Protein AF-A0AAE1L412-F1 (afdb_monomer_lite)

Foldseek 3Di:
DDDDPPDPPPPPPPPVPPPPPPPVPVPPPPPPPPPPVPPDPVVPDDDDDPVRVVVVVVVVVVVVVVVVVVVVVVVVVVVVVVVVVVVVVVVVPLQADEDDPQKDWDDADPQQWTWIAGNVPRDIDPDTHRNVRYDDPDDDPVPPPPDDDPPPPDD

Secondary structure (DSSP, 8-state):
-----------------------------PPP----TT--GGGGG-PPPHHHHHHHHHHHHHHHHHHHHHHHHHHHHHHHHHHHHHHHHHHT----EE--TTEEEEEE-TTSEEEEEETTT-PBPSS-EEGGGEEP----GGG-TT---------

pLDDT: mean 75.19, std 17.9, range [41.78, 96.94]

Radius of gyration: 36.8 Å; chains: 1; bounding box: 65×41×112 Å

Organism: Petrolisthes cinctipes (NCBI:txid88211)

Sequence (155 aa):
MFGRQHRPIDQEFEVNEELELEVEEAGLAPPEDDVDTSCTFEDYVRLPTTEEVSLFVQKQEQKRQQLHIKRDEKVELAQQKQKAEYNRRKQKGVKSYALEVGMQILDIDSSQRVTLEAVKNGRKLSRRVPYNQLRPYLRSKLHDARYVALVLAGS

Structure (mmCIF, N/CA/C/O backbone):
data_AF-A0AAE1L412-F1
#
_entry.id   AF-A0AAE1L412-F1
#
loop_
_atom_site.group_PDB
_atom_site.id
_atom_site.type_symbol
_atom_site.label_atom_id
_atom_site.label_alt_id
_atom_site.label_comp_id
_atom_site.label_asym_id
_atom_site.label_entity_id
_atom_site.label_seq_id
_atom_site.pdbx_PDB_ins_code
_atom_site.Cartn_x
_atom_site.Cartn_y
_atom_site.Cartn_z
_atom_site.occupancy
_atom_site.B_iso_or_equiv
_atom_site.auth_seq_id
_atom_site.auth_comp_id
_atom_site.auth_asym_id
_atom_site.auth_atom_id
_atom_site.pdbx_PDB_model_num
ATOM 1 N N . MET A 1 1 ? -17.213 -26.145 11.700 1.00 42.38 1 MET A N 1
ATOM 2 C CA . MET A 1 1 ? -15.856 -26.273 11.131 1.00 42.38 1 MET A CA 1
ATOM 3 C C . MET A 1 1 ? -15.835 -25.513 9.814 1.00 42.38 1 MET A C 1
ATOM 5 O O . MET A 1 1 ? -16.429 -25.986 8.861 1.00 42.38 1 MET A O 1
ATOM 9 N N . PHE A 1 2 ? -15.253 -24.313 9.770 1.00 41.78 2 PHE A N 1
ATOM 10 C CA . PHE A 1 2 ? -15.118 -23.542 8.529 1.00 41.78 2 PHE A CA 1
ATOM 11 C C . PHE A 1 2 ? -13.634 -23.313 8.272 1.00 41.78 2 PHE A C 1
ATOM 13 O O . PHE A 1 2 ? -12.970 -22.581 9.007 1.00 41.78 2 PHE A O 1
ATOM 20 N N . GLY A 1 3 ? -13.120 -24.024 7.268 1.00 42.25 3 GLY A N 1
ATOM 21 C CA . GLY A 1 3 ? -11.748 -23.912 6.803 1.00 42.25 3 GLY A CA 1
ATOM 22 C C . GLY A 1 3 ? -11.468 -22.493 6.331 1.00 42.25 3 GLY A C 1
ATOM 23 O O . GLY A 1 3 ? -12.147 -21.972 5.446 1.00 42.25 3 GLY A O 1
ATOM 24 N N . ARG A 1 4 ? -10.455 -21.862 6.928 1.00 45.06 4 ARG A N 1
ATOM 25 C CA . ARG A 1 4 ? -9.831 -20.673 6.355 1.00 45.06 4 ARG A CA 1
ATOM 26 C C . ARG A 1 4 ? -9.151 -21.111 5.067 1.00 45.06 4 ARG A C 1
ATOM 28 O O . ARG A 1 4 ? -8.058 -21.663 5.105 1.00 45.06 4 ARG A O 1
ATOM 35 N N . GLN A 1 5 ? -9.806 -20.872 3.938 1.00 48.00 5 GLN A N 1
ATOM 36 C CA . GLN A 1 5 ? -9.117 -20.868 2.660 1.00 48.00 5 GLN A CA 1
ATOM 37 C C . GLN A 1 5 ? -8.126 -19.702 2.705 1.00 48.00 5 GLN A C 1
ATOM 39 O O . GLN A 1 5 ? -8.503 -18.532 2.610 1.00 48.00 5 GLN A O 1
ATOM 44 N N . HIS A 1 6 ? -6.860 -20.032 2.958 1.00 49.06 6 HIS A N 1
ATOM 45 C CA . HIS A 1 6 ? -5.745 -19.180 2.587 1.00 49.06 6 HIS A CA 1
ATOM 46 C C . HIS A 1 6 ? -5.928 -18.869 1.105 1.00 49.06 6 HIS A C 1
ATOM 48 O O . HIS A 1 6 ? -5.876 -19.775 0.278 1.00 49.06 6 HIS A O 1
ATOM 54 N N . ARG A 1 7 ? -6.210 -17.607 0.768 1.00 53.16 7 ARG A N 1
ATOM 55 C CA . ARG A 1 7 ? -6.050 -17.192 -0.622 1.00 53.16 7 ARG A CA 1
ATOM 56 C C . ARG A 1 7 ? -4.556 -17.299 -0.914 1.00 53.16 7 ARG A C 1
ATOM 58 O O . ARG A 1 7 ? -3.786 -16.740 -0.123 1.00 53.16 7 ARG A O 1
ATOM 65 N N . PRO A 1 8 ? -4.148 -18.025 -1.958 1.00 49.16 8 PRO A N 1
ATOM 66 C CA . PRO A 1 8 ? -2.754 -18.051 -2.342 1.00 49.16 8 PRO A CA 1
ATOM 67 C C . PRO A 1 8 ? -2.311 -16.618 -2.652 1.00 49.16 8 PRO A C 1
ATOM 69 O O . PRO A 1 8 ? -3.073 -15.815 -3.198 1.00 49.16 8 PRO A O 1
ATOM 72 N N . ILE A 1 9 ? -1.089 -16.286 -2.238 1.00 55.94 9 ILE A N 1
ATOM 73 C CA . ILE A 1 9 ? -0.376 -15.068 -2.642 1.00 55.94 9 ILE A CA 1
ATOM 74 C C . ILE A 1 9 ? 0.161 -15.332 -4.053 1.00 55.94 9 ILE A C 1
ATOM 76 O O . ILE A 1 9 ? 1.341 -15.204 -4.325 1.0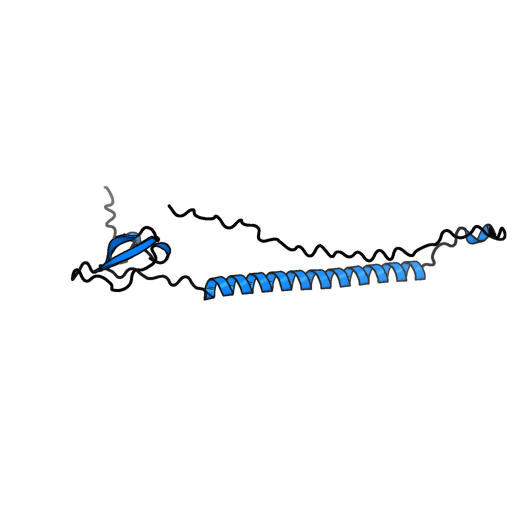0 55.94 9 ILE A O 1
ATOM 80 N N . ASP A 1 10 ? -0.736 -15.716 -4.950 1.00 46.72 10 ASP A N 1
ATOM 81 C CA . ASP A 1 10 ? -0.483 -15.744 -6.377 1.00 46.72 10 ASP A CA 1
ATOM 82 C C . ASP A 1 10 ? -1.152 -14.474 -6.891 1.00 46.72 10 ASP A C 1
ATOM 84 O O . ASP A 1 10 ? -2.206 -14.471 -7.522 1.00 46.72 10 ASP A O 1
ATOM 88 N N . GLN A 1 11 ? -0.578 -13.330 -6.503 1.00 52.41 11 GLN A N 1
ATOM 89 C CA . GLN A 1 11 ? -0.655 -12.191 -7.396 1.00 52.41 11 GLN A CA 1
ATOM 90 C C . GLN A 1 11 ? 0.274 -12.590 -8.528 1.00 52.41 11 GLN A C 1
ATOM 92 O O . GLN A 1 11 ? 1.485 -12.401 -8.430 1.00 52.41 11 GLN A O 1
ATOM 97 N N . GLU A 1 12 ? -0.315 -13.252 -9.522 1.00 49.28 12 GLU A N 1
ATOM 98 C CA . GLU A 1 12 ? 0.224 -13.365 -10.862 1.00 49.28 12 GLU A CA 1
ATOM 99 C C . GLU A 1 12 ? 0.699 -11.960 -11.223 1.00 49.28 12 GLU A C 1
ATOM 101 O O . GLU A 1 12 ? -0.066 -11.046 -11.536 1.00 49.28 12 GLU A O 1
ATOM 106 N N . PHE A 1 13 ? 1.996 -11.749 -11.029 1.00 45.69 13 PHE A N 1
ATOM 107 C CA . PHE A 1 13 ? 2.723 -10.782 -11.799 1.00 45.69 13 PHE A CA 1
ATOM 108 C C . PHE A 1 13 ? 2.599 -11.335 -13.214 1.00 45.69 13 PHE A C 1
ATOM 110 O O . PHE A 1 13 ? 3.424 -12.132 -13.651 1.00 45.69 13 PHE A O 1
ATOM 117 N N . GLU A 1 14 ? 1.550 -10.918 -13.920 1.00 51.69 14 GLU A N 1
ATOM 118 C CA . GLU A 1 14 ? 1.646 -10.681 -15.352 1.00 51.69 14 GLU A CA 1
ATOM 119 C C . GLU A 1 14 ? 2.760 -9.634 -15.507 1.00 51.69 14 GLU A C 1
ATOM 121 O O . GLU A 1 14 ? 2.551 -8.427 -15.646 1.00 51.69 14 GLU A O 1
ATOM 126 N N . VAL A 1 15 ? 4.006 -10.094 -15.369 1.00 48.22 15 VAL A N 1
ATOM 127 C CA . VAL A 1 15 ? 5.089 -9.541 -16.149 1.00 48.22 15 VAL A CA 1
ATOM 128 C C . VAL A 1 15 ? 4.608 -9.827 -17.556 1.00 48.22 15 VAL A C 1
ATOM 130 O O . VAL A 1 15 ? 4.659 -10.968 -18.000 1.00 48.22 15 VAL A O 1
ATOM 133 N N . ASN A 1 16 ? 4.032 -8.817 -18.208 1.00 49.16 16 ASN A N 1
ATOM 134 C CA . ASN A 1 16 ? 3.932 -8.817 -19.654 1.00 49.16 16 ASN A CA 1
ATOM 135 C C . ASN A 1 16 ? 5.373 -8.928 -20.147 1.00 49.16 16 ASN A C 1
ATOM 137 O O . ASN A 1 16 ? 6.079 -7.933 -20.313 1.00 49.16 16 ASN A O 1
ATOM 141 N N . GLU A 1 17 ? 5.812 -10.172 -20.283 1.00 52.88 17 GLU A N 1
ATOM 142 C CA . GLU A 1 17 ? 7.047 -10.620 -20.899 1.00 52.88 17 GLU A CA 1
ATOM 143 C C . GLU A 1 17 ? 6.873 -10.622 -22.424 1.00 52.88 17 GLU A C 1
ATOM 145 O O . GLU A 1 17 ? 7.554 -11.336 -23.144 1.00 52.88 17 GLU A O 1
ATOM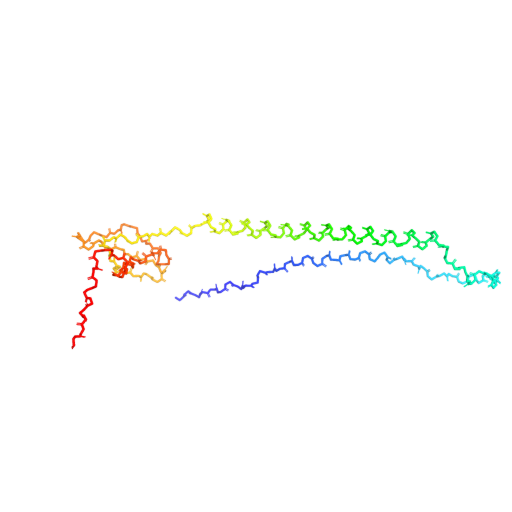 150 N N . GLU A 1 18 ? 5.998 -9.754 -22.939 1.00 52.06 18 GLU A N 1
ATOM 151 C CA . GLU A 1 18 ? 6.015 -9.289 -24.320 1.00 52.06 18 GLU A CA 1
ATOM 152 C C . GLU A 1 18 ? 7.196 -8.318 -24.479 1.00 52.06 18 GLU A C 1
ATOM 154 O O . GLU A 1 18 ? 7.067 -7.125 -24.756 1.00 52.06 18 GLU A O 1
ATOM 159 N N . LEU A 1 19 ? 8.404 -8.842 -24.272 1.00 48.84 19 LEU A N 1
ATOM 160 C CA . LEU A 1 19 ? 9.492 -8.529 -25.178 1.00 48.84 19 LEU A CA 1
ATOM 161 C C . LEU A 1 19 ? 9.263 -9.410 -26.406 1.00 48.84 19 LEU A C 1
ATOM 163 O O . LEU A 1 19 ? 9.977 -10.380 -26.646 1.00 48.84 19 LEU A O 1
ATOM 167 N N . GLU A 1 20 ? 8.276 -9.024 -27.214 1.00 52.72 20 GLU A N 1
ATOM 168 C CA . GLU A 1 20 ? 8.401 -9.190 -28.654 1.00 52.72 20 GLU A CA 1
ATOM 169 C C . GLU A 1 20 ? 9.606 -8.333 -29.059 1.00 52.72 20 GLU A C 1
ATOM 171 O O . GLU A 1 20 ? 9.525 -7.159 -29.418 1.00 52.72 20 GLU A O 1
ATOM 176 N N . LEU A 1 21 ? 10.793 -8.912 -28.882 1.00 51.44 21 LEU A N 1
ATOM 177 C CA . LEU A 1 21 ? 11.891 -8.648 -29.779 1.00 51.44 21 LEU A CA 1
ATOM 178 C C . LEU A 1 21 ? 11.353 -9.069 -31.140 1.00 51.44 21 LEU A C 1
ATOM 180 O O . LEU A 1 21 ? 11.412 -10.244 -31.494 1.00 51.44 21 LEU A O 1
ATOM 184 N N . GLU A 1 22 ? 10.814 -8.102 -31.880 1.00 49.81 22 GLU A N 1
ATOM 185 C CA . GLU A 1 22 ? 10.853 -8.107 -33.335 1.00 49.81 22 GLU A CA 1
ATOM 186 C C . GLU A 1 22 ? 12.338 -8.213 -33.716 1.00 49.81 22 GLU A C 1
ATOM 188 O O . GLU A 1 22 ? 13.028 -7.243 -34.033 1.00 49.81 22 GLU A O 1
ATOM 193 N N . VAL A 1 23 ? 12.884 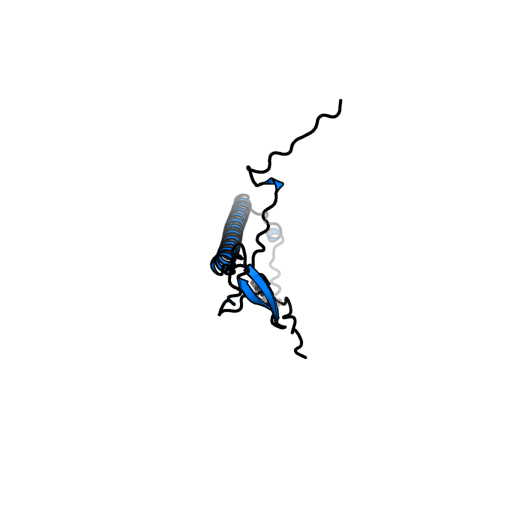-9.420 -33.589 1.00 53.59 23 VAL A N 1
ATOM 194 C CA . VAL A 1 23 ? 13.900 -9.881 -34.504 1.00 53.59 23 VAL A CA 1
ATOM 195 C C . VAL A 1 23 ? 13.119 -9.932 -35.801 1.00 53.59 23 VAL A C 1
ATOM 197 O O . VAL A 1 23 ? 12.334 -10.851 -36.015 1.00 53.59 23 VAL A O 1
ATOM 200 N N . GLU A 1 24 ? 13.239 -8.883 -36.613 1.00 55.28 24 GLU A N 1
ATOM 201 C CA . GLU A 1 24 ? 13.018 -9.023 -38.042 1.00 55.28 24 GLU A CA 1
ATOM 202 C C . GLU A 1 24 ? 13.969 -10.139 -38.478 1.00 5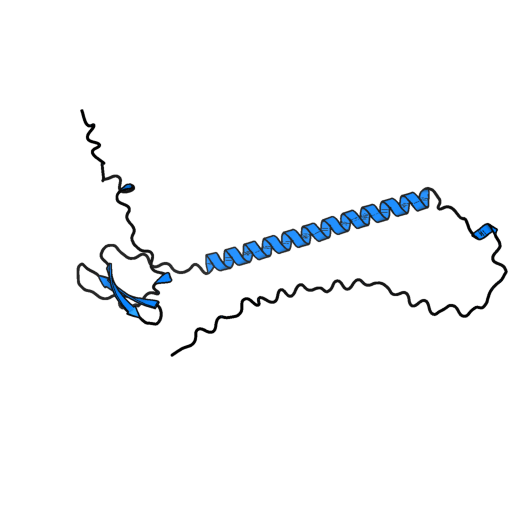5.28 24 GLU A C 1
ATOM 204 O O . GLU A 1 24 ? 15.139 -9.921 -38.798 1.00 55.28 24 GLU A O 1
ATOM 209 N N . GLU A 1 25 ? 13.480 -11.373 -38.382 1.00 54.88 25 GLU A N 1
ATOM 210 C CA . GLU A 1 25 ? 13.992 -12.526 -39.082 1.00 54.88 25 GLU A CA 1
ATOM 211 C C . GLU A 1 25 ? 13.703 -12.199 -40.540 1.00 54.88 25 GLU A C 1
ATOM 213 O O . GLU A 1 25 ? 12.672 -12.555 -41.109 1.00 54.88 25 GLU A O 1
ATOM 218 N N . ALA A 1 26 ? 14.574 -11.366 -41.112 1.00 56.69 26 ALA A N 1
ATOM 219 C CA . ALA A 1 26 ? 14.666 -11.192 -42.536 1.00 56.69 26 ALA A CA 1
ATOM 220 C C . ALA A 1 26 ? 14.822 -12.609 -43.069 1.00 56.69 26 ALA A C 1
ATOM 222 O O . ALA A 1 26 ? 15.872 -13.229 -42.892 1.00 56.69 26 ALA A O 1
ATOM 223 N N . GLY A 1 27 ? 13.733 -13.137 -43.625 1.00 56.06 27 GLY A N 1
ATOM 224 C CA . GLY A 1 27 ? 13.715 -14.376 -44.369 1.00 56.06 27 GLY A CA 1
ATOM 225 C C . GLY A 1 27 ? 14.641 -14.200 -45.557 1.00 56.06 27 GLY A C 1
ATOM 226 O O . GLY A 1 27 ? 14.198 -13.901 -46.663 1.00 56.06 27 GLY A O 1
ATOM 227 N N . LEU A 1 28 ? 15.942 -14.351 -45.311 1.00 54.69 28 LEU A N 1
ATOM 228 C CA . LEU A 1 28 ? 16.902 -14.715 -46.322 1.00 54.69 28 LEU A CA 1
ATOM 229 C C . LEU A 1 28 ? 16.483 -16.118 -46.736 1.00 54.69 28 LEU A C 1
ATOM 231 O O . LEU A 1 28 ? 16.897 -17.118 -46.150 1.00 54.69 28 LEU A O 1
ATOM 235 N N . ALA A 1 29 ? 15.610 -16.171 -47.740 1.00 66.06 29 ALA A N 1
ATOM 236 C CA . ALA A 1 29 ? 15.593 -17.303 -48.638 1.00 66.06 29 ALA A CA 1
ATOM 237 C C . ALA A 1 29 ? 17.063 -17.624 -48.964 1.00 66.06 29 ALA A C 1
ATOM 239 O O . ALA A 1 29 ? 17.815 -16.686 -49.263 1.00 66.06 29 ALA A O 1
ATOM 240 N N . PRO A 1 30 ? 17.501 -18.889 -48.827 1.00 64.06 30 PRO A N 1
ATOM 241 C CA . PRO A 1 30 ? 18.840 -19.262 -49.248 1.00 64.06 30 PRO A CA 1
ATOM 242 C C . PRO A 1 30 ? 18.995 -18.766 -50.690 1.00 64.06 30 PRO A C 1
ATOM 244 O O . PRO A 1 30 ? 18.126 -19.080 -51.509 1.00 64.06 30 PRO A O 1
ATOM 247 N N . PRO A 1 31 ? 19.991 -17.908 -50.983 1.00 64.62 31 PRO A N 1
ATOM 248 C CA . PRO A 1 31 ? 20.205 -17.465 -52.347 1.00 64.62 31 PRO A CA 1
ATOM 249 C C . PRO A 1 31 ? 20.415 -18.726 -53.177 1.00 64.62 31 PRO A C 1
ATOM 251 O O . PRO A 1 31 ? 21.274 -19.543 -52.849 1.00 64.62 31 PRO A O 1
ATOM 254 N N . GLU A 1 32 ? 19.573 -18.933 -54.187 1.00 71.50 32 GLU A N 1
ATOM 255 C CA . GLU A 1 32 ? 19.870 -19.959 -55.172 1.00 71.50 32 GLU A CA 1
ATOM 256 C C . GLU A 1 32 ? 21.179 -19.541 -55.846 1.00 71.50 32 GLU A C 1
ATOM 258 O O . GLU A 1 32 ? 21.312 -18.407 -56.312 1.00 71.50 32 GLU A O 1
ATOM 263 N N . ASP A 1 33 ? 22.170 -20.427 -55.752 1.00 54.81 33 ASP A N 1
ATOM 264 C CA . ASP A 1 33 ? 23.559 -20.229 -56.150 1.00 54.81 33 ASP A CA 1
ATOM 265 C C . ASP A 1 33 ? 23.696 -20.024 -57.671 1.00 54.81 33 ASP A C 1
ATOM 267 O O . ASP A 1 33 ? 24.214 -20.881 -58.388 1.00 54.81 33 ASP A O 1
ATOM 271 N N . ASP A 1 34 ? 23.303 -18.858 -58.176 1.00 59.88 34 ASP A N 1
ATOM 272 C CA . ASP A 1 34 ? 23.888 -18.307 -59.394 1.00 59.88 34 ASP A CA 1
ATOM 273 C C . ASP A 1 34 ? 25.202 -17.634 -58.985 1.00 59.88 34 ASP A C 1
ATOM 275 O O . ASP A 1 34 ? 25.268 -16.446 -58.667 1.00 59.88 34 ASP A O 1
ATOM 279 N N . VAL A 1 35 ? 26.258 -18.449 -58.904 1.00 60.84 35 VAL A N 1
ATOM 280 C CA . VAL A 1 35 ? 27.617 -18.016 -58.561 1.00 60.84 35 VAL A CA 1
ATOM 281 C C . VAL A 1 35 ? 28.147 -17.114 -59.677 1.00 60.84 35 VAL A C 1
ATOM 283 O O . VAL A 1 35 ? 28.840 -17.565 -60.593 1.00 60.84 35 VAL A O 1
ATOM 286 N N . ASP A 1 36 ? 27.823 -15.825 -59.603 1.00 59.31 36 ASP A N 1
ATOM 287 C CA . ASP A 1 36 ? 28.424 -14.813 -60.459 1.00 59.31 36 ASP A CA 1
ATOM 288 C C . ASP A 1 36 ? 29.887 -14.639 -60.029 1.00 59.31 36 ASP A C 1
ATOM 290 O O . ASP A 1 36 ? 30.235 -14.018 -59.021 1.00 59.31 36 ASP A O 1
ATOM 294 N N . THR A 1 37 ? 30.776 -15.292 -60.773 1.00 60.16 37 THR A N 1
ATOM 295 C CA . THR A 1 37 ? 32.223 -15.363 -60.514 1.00 60.16 37 THR A CA 1
ATOM 296 C C . THR A 1 37 ? 32.948 -14.059 -60.862 1.00 60.16 37 THR A C 1
ATOM 298 O O . THR A 1 37 ? 34.178 -14.020 -60.884 1.00 60.16 37 THR A O 1
ATOM 301 N N . SER A 1 38 ? 32.214 -12.969 -61.099 1.00 62.25 38 SER A N 1
ATOM 302 C CA . SER A 1 38 ? 32.774 -11.644 -61.364 1.00 62.25 38 SER A CA 1
ATOM 303 C C . SER A 1 38 ? 33.067 -10.822 -60.106 1.00 62.25 38 SER A C 1
ATOM 305 O O . SER A 1 38 ? 33.378 -9.640 -60.233 1.00 62.25 38 SER A O 1
ATOM 307 N N . CYS A 1 39 ? 32.979 -11.407 -58.905 1.00 47.66 39 CYS A N 1
ATOM 308 C CA . CYS A 1 39 ? 33.410 -10.752 -57.670 1.00 47.66 39 CYS A CA 1
ATOM 309 C C . CYS A 1 39 ? 34.933 -10.546 -57.717 1.00 47.66 39 CYS A C 1
ATOM 311 O O . CYS A 1 39 ? 35.724 -11.459 -57.459 1.00 47.66 39 CYS A O 1
ATOM 313 N N . THR A 1 40 ? 35.356 -9.358 -58.144 1.00 56.59 40 THR A N 1
ATOM 314 C CA . THR A 1 40 ? 36.763 -8.981 -58.188 1.00 56.59 40 THR A CA 1
ATOM 315 C C . THR A 1 40 ? 37.273 -8.826 -56.757 1.00 56.59 40 THR A C 1
ATOM 317 O O . THR A 1 40 ? 36.584 -8.353 -55.857 1.00 56.59 40 THR A O 1
ATOM 320 N N . PHE A 1 41 ? 38.524 -9.226 -56.531 1.00 56.19 41 PHE A N 1
ATOM 321 C CA . PHE A 1 41 ? 39.205 -9.171 -55.228 1.00 56.19 41 PHE A CA 1
ATOM 322 C C . PHE A 1 41 ? 39.209 -7.766 -54.578 1.00 56.19 41 PHE A C 1
ATOM 324 O O . PHE A 1 41 ? 39.491 -7.628 -53.390 1.00 56.19 41 PHE A O 1
ATOM 331 N N . GLU A 1 42 ? 38.884 -6.723 -55.343 1.00 57.91 42 GLU A N 1
ATOM 332 C CA . GLU A 1 42 ? 38.860 -5.326 -54.907 1.00 57.91 42 GLU A CA 1
ATOM 333 C C . GLU A 1 42 ? 37.634 -4.958 -54.050 1.00 57.91 42 GLU A C 1
ATOM 335 O O . GLU A 1 42 ? 37.706 -3.986 -53.298 1.00 57.91 42 GLU A O 1
ATOM 340 N N . ASP A 1 43 ? 36.562 -5.759 -54.052 1.00 56.75 43 ASP A N 1
ATOM 341 C CA . ASP A 1 43 ? 35.356 -5.485 -53.249 1.00 56.75 43 ASP A CA 1
ATOM 342 C C . ASP A 1 43 ? 35.436 -6.011 -51.800 1.00 56.75 43 ASP A C 1
ATOM 344 O O . ASP A 1 43 ? 34.555 -5.745 -50.978 1.00 56.75 43 ASP A O 1
ATOM 348 N N . TYR A 1 44 ? 36.509 -6.720 -51.430 1.00 57.78 44 TYR A N 1
ATOM 349 C CA . TYR A 1 44 ? 36.575 -7.446 -50.153 1.00 57.78 44 TYR A CA 1
ATOM 350 C C . TYR A 1 44 ? 37.001 -6.625 -48.926 1.00 57.78 44 TYR A C 1
ATOM 352 O O . TYR A 1 44 ? 36.884 -7.118 -47.803 1.00 57.78 44 TYR A O 1
ATOM 360 N N . VAL A 1 45 ? 37.487 -5.387 -49.078 1.00 66.69 45 VAL A N 1
ATOM 361 C CA . VAL A 1 45 ? 37.952 -4.581 -47.928 1.00 66.69 45 VAL A CA 1
ATOM 362 C C . VAL A 1 45 ? 37.641 -3.095 -48.116 1.00 66.69 45 VAL A C 1
ATOM 364 O O . VAL A 1 45 ? 38.521 -2.236 -48.039 1.00 66.69 45 VAL A O 1
ATOM 367 N N . ARG A 1 46 ? 36.371 -2.744 -48.346 1.00 77.94 46 ARG A N 1
ATOM 368 C CA . ARG A 1 46 ? 35.967 -1.341 -48.203 1.00 77.94 46 ARG A CA 1
ATOM 369 C C . ARG A 1 46 ? 35.885 -0.998 -46.717 1.00 77.94 46 ARG A C 1
ATOM 371 O O . ARG A 1 46 ? 34.920 -1.341 -46.039 1.00 77.94 46 ARG A O 1
ATOM 378 N N . LEU A 1 47 ? 36.918 -0.331 -46.204 1.00 82.19 47 LEU A N 1
ATOM 379 C CA . LEU A 1 47 ? 36.881 0.229 -44.856 1.00 82.19 47 LEU A CA 1
ATOM 380 C C . LEU A 1 47 ? 35.806 1.324 -44.791 1.00 82.19 47 LEU A C 1
ATOM 382 O O . LEU A 1 47 ? 35.721 2.137 -45.719 1.00 82.19 47 LEU A O 1
ATOM 386 N N . PRO A 1 48 ? 34.992 1.355 -43.722 1.00 85.75 48 PRO A N 1
ATOM 387 C CA . PRO A 1 48 ? 33.970 2.374 -43.571 1.00 85.75 48 PRO A CA 1
ATOM 388 C C . PRO A 1 48 ? 34.618 3.752 -43.533 1.00 85.75 48 PRO A C 1
ATOM 390 O O . PRO A 1 48 ? 35.681 3.955 -42.931 1.00 85.75 48 PRO A O 1
ATOM 393 N N . THR A 1 49 ? 33.973 4.704 -44.193 1.00 92.94 49 THR A N 1
ATOM 394 C CA . THR A 1 49 ? 34.445 6.087 -44.186 1.00 92.94 49 THR A CA 1
ATOM 395 C C . THR A 1 49 ? 34.270 6.694 -42.795 1.00 92.94 49 THR A C 1
ATOM 397 O O . THR A 1 49 ? 33.451 6.255 -41.985 1.00 92.94 49 THR A O 1
ATOM 400 N N . THR A 1 50 ? 35.043 7.732 -42.484 1.00 92.81 50 THR A N 1
ATOM 401 C CA . THR A 1 50 ? 34.951 8.422 -41.188 1.00 92.81 50 THR A CA 1
ATOM 402 C C . THR A 1 50 ? 33.556 9.004 -40.936 1.00 92.81 50 THR A C 1
ATOM 404 O O . THR A 1 50 ? 33.097 9.026 -39.794 1.00 92.81 50 THR A O 1
ATOM 407 N N . GLU A 1 51 ? 32.861 9.419 -41.998 1.00 94.31 51 GLU A N 1
ATOM 408 C CA . GLU A 1 51 ? 31.478 9.900 -41.951 1.00 94.31 51 GLU A CA 1
ATOM 409 C C . GLU A 1 51 ? 30.497 8.781 -41.578 1.00 94.31 51 GLU A C 1
ATOM 411 O O . GLU A 1 51 ? 29.670 8.964 -40.686 1.00 94.31 51 GLU A O 1
ATOM 416 N N . GLU A 1 52 ? 30.632 7.595 -42.180 1.00 91.62 52 GLU A N 1
ATOM 417 C CA . GLU A 1 52 ? 29.806 6.421 -41.860 1.00 91.62 52 GLU A CA 1
ATOM 418 C C . GLU A 1 52 ? 29.983 5.983 -40.400 1.00 91.62 52 GLU A C 1
ATOM 420 O O . GLU A 1 52 ? 29.002 5.700 -39.705 1.00 91.62 52 GLU A O 1
ATOM 425 N N . VAL A 1 53 ? 31.224 5.993 -39.901 1.00 94.00 53 VAL A N 1
ATOM 426 C CA . VAL A 1 53 ? 31.516 5.686 -38.493 1.00 94.00 53 VAL A CA 1
ATOM 427 C C . VAL A 1 53 ? 30.895 6.736 -37.566 1.00 94.00 53 VAL A C 1
ATOM 429 O O . VAL A 1 53 ? 30.295 6.381 -36.550 1.00 94.00 53 VAL A O 1
ATOM 432 N N . SER A 1 54 ? 30.984 8.023 -37.915 1.00 95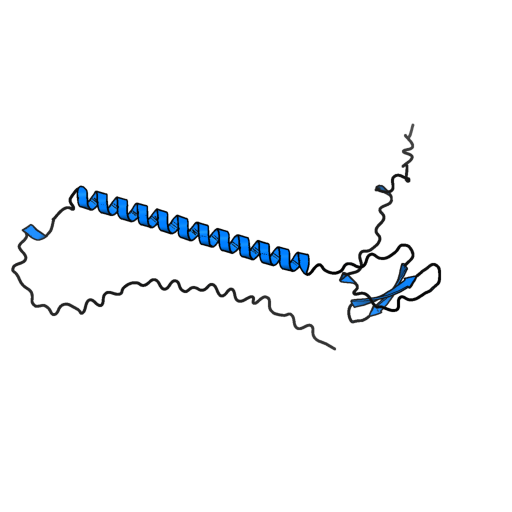.69 54 SER A N 1
ATOM 433 C CA . SER A 1 54 ? 30.397 9.111 -37.122 1.00 95.69 54 SER A CA 1
ATOM 434 C C . SER A 1 54 ? 28.870 9.017 -37.048 1.00 95.69 54 SER A C 1
ATOM 436 O O . SER A 1 54 ? 28.302 9.076 -35.953 1.00 95.69 54 SER A O 1
ATOM 438 N N . LEU A 1 55 ? 28.208 8.784 -38.185 1.00 96.19 55 LEU A N 1
ATOM 439 C CA . LEU A 1 55 ? 26.757 8.594 -38.257 1.00 96.19 55 LEU A CA 1
ATOM 440 C C . LEU A 1 55 ? 26.307 7.384 -37.434 1.00 96.19 55 LEU A C 1
ATOM 442 O O . LEU A 1 55 ? 25.293 7.447 -36.733 1.00 96.19 55 LEU A O 1
ATOM 446 N N . PHE A 1 56 ? 27.072 6.292 -37.471 1.00 94.81 56 PHE A N 1
ATOM 447 C CA . PHE A 1 56 ? 26.790 5.113 -36.661 1.00 94.81 56 PHE A CA 1
ATOM 448 C C . PHE A 1 56 ? 26.863 5.421 -35.160 1.00 94.81 56 PHE A C 1
ATOM 450 O O . PHE A 1 56 ? 25.934 5.080 -34.424 1.00 94.81 56 PHE A O 1
ATOM 457 N N . VAL A 1 57 ? 27.917 6.105 -34.702 1.00 96.62 57 VAL A N 1
ATOM 458 C CA . VAL A 1 57 ? 28.065 6.501 -33.290 1.00 96.62 57 VAL A CA 1
ATOM 459 C C . VAL A 1 57 ? 26.909 7.403 -32.857 1.00 96.62 57 VAL A C 1
ATOM 461 O O . VAL A 1 57 ? 26.273 7.128 -31.839 1.00 96.62 57 VAL A O 1
ATOM 464 N N . GLN A 1 58 ? 26.559 8.409 -33.662 1.00 96.94 58 GLN A N 1
ATOM 465 C CA . GLN A 1 58 ? 25.443 9.311 -33.369 1.00 96.94 58 GLN A CA 1
ATOM 466 C C . GLN A 1 58 ? 24.108 8.556 -33.264 1.00 96.94 58 GLN A C 1
ATOM 468 O O . GLN A 1 58 ? 23.327 8.787 -32.337 1.00 96.94 58 GLN A O 1
ATOM 473 N N . LYS A 1 59 ? 23.852 7.605 -34.171 1.00 96.94 59 LYS A N 1
ATOM 474 C CA . LYS A 1 59 ? 22.649 6.760 -34.140 1.00 96.94 59 LYS A CA 1
ATOM 475 C C . LYS A 1 59 ? 22.593 5.896 -32.876 1.00 96.94 59 LYS A C 1
ATOM 477 O O . LYS A 1 59 ? 21.523 5.747 -32.281 1.00 96.94 59 LYS A O 1
ATOM 482 N N . GLN A 1 60 ? 23.727 5.350 -32.434 1.00 94.94 60 GLN A N 1
ATOM 483 C CA . GLN A 1 60 ? 23.801 4.584 -31.185 1.00 94.94 60 GLN A CA 1
ATOM 484 C C . GLN A 1 60 ? 23.545 5.467 -29.959 1.00 94.94 60 GLN A C 1
ATOM 486 O O . GLN A 1 60 ? 22.809 5.064 -29.055 1.00 94.94 60 GLN A O 1
ATOM 491 N N . GLU A 1 61 ? 24.090 6.682 -29.927 1.00 96.31 61 GLU A N 1
ATOM 492 C CA . GLU A 1 61 ? 23.846 7.634 -28.839 1.00 96.31 61 GLU A CA 1
ATOM 493 C C . GLU A 1 61 ? 22.374 8.040 -28.747 1.00 96.31 61 GLU A C 1
ATOM 495 O O . GLU A 1 61 ? 21.790 7.977 -27.663 1.00 96.31 61 GLU A O 1
ATOM 500 N N . GLN A 1 62 ? 21.739 8.360 -29.877 1.00 96.50 62 GLN A N 1
ATOM 501 C CA . GLN A 1 62 ? 20.304 8.655 -29.927 1.00 96.50 62 GLN A CA 1
ATOM 502 C C . GLN A 1 62 ? 19.469 7.477 -29.419 1.00 96.50 62 GLN A C 1
ATOM 504 O O . GLN A 1 62 ? 18.560 7.660 -28.606 1.00 96.50 62 GLN A O 1
ATOM 509 N N . LYS A 1 63 ? 19.804 6.249 -29.835 1.00 95.44 63 LYS A N 1
ATOM 510 C CA . LYS A 1 63 ? 19.129 5.038 -29.351 1.00 95.44 63 LYS A CA 1
ATOM 511 C C . LYS A 1 63 ? 19.271 4.887 -27.834 1.00 95.44 63 LYS A C 1
ATOM 513 O O . LYS A 1 63 ? 18.287 4.585 -27.159 1.00 95.44 63 LYS A O 1
ATOM 518 N N . ARG A 1 64 ? 20.458 5.143 -27.272 1.00 93.00 64 ARG A N 1
ATOM 519 C CA . ARG A 1 64 ? 20.675 5.120 -25.814 1.00 93.00 64 ARG A CA 1
ATOM 520 C C . ARG A 1 64 ? 19.834 6.177 -25.104 1.00 93.00 64 ARG A C 1
ATOM 522 O O . ARG A 1 64 ? 19.200 5.852 -24.104 1.00 93.00 64 ARG A O 1
ATOM 529 N N . GLN A 1 65 ? 19.775 7.401 -25.624 1.00 95.12 65 GLN A N 1
ATOM 530 C CA . GLN A 1 65 ? 18.954 8.472 -25.047 1.00 95.12 65 GLN A CA 1
ATOM 531 C C . GLN A 1 65 ? 17.466 8.103 -25.033 1.00 95.12 65 GLN A C 1
ATOM 533 O O . GLN A 1 65 ? 16.816 8.222 -23.997 1.00 95.12 65 GLN A O 1
ATOM 538 N N . GLN A 1 66 ? 16.940 7.568 -26.138 1.00 95.44 66 GLN A N 1
ATOM 539 C CA . GLN A 1 66 ? 15.549 7.108 -26.205 1.00 95.44 66 GLN A CA 1
ATOM 540 C C . GLN A 1 66 ? 15.258 5.988 -25.199 1.00 95.44 66 GLN A C 1
ATOM 542 O O . GLN A 1 66 ? 14.197 5.975 -24.577 1.00 95.44 66 GLN A O 1
ATOM 547 N N . LEU A 1 67 ? 16.194 5.054 -25.010 1.00 94.69 67 LEU A N 1
ATOM 548 C CA . LEU A 1 67 ? 16.052 3.988 -24.016 1.00 94.69 67 LEU A CA 1
ATOM 549 C C . LEU A 1 67 ? 16.037 4.528 -22.584 1.00 94.69 67 LEU A C 1
ATOM 551 O O . LEU A 1 67 ? 15.251 4.045 -21.770 1.00 94.69 67 LEU A O 1
ATOM 555 N N . HIS A 1 68 ? 16.867 5.528 -22.279 1.00 92.69 68 HIS A N 1
ATOM 556 C CA . HIS A 1 68 ? 16.849 6.193 -20.977 1.00 92.69 68 HIS A CA 1
ATOM 557 C C . HIS A 1 68 ? 15.503 6.875 -20.717 1.00 92.69 68 HIS A C 1
ATOM 559 O O . HIS A 1 68 ? 14.890 6.603 -19.690 1.00 92.69 68 HIS A O 1
ATOM 565 N N . ILE A 1 69 ? 14.988 7.640 -21.684 1.00 95.81 69 ILE A N 1
ATOM 566 C CA . ILE A 1 69 ? 13.676 8.300 -21.578 1.00 95.81 69 ILE A CA 1
ATOM 567 C C . ILE A 1 69 ? 12.568 7.267 -21.320 1.00 95.81 69 ILE A C 1
ATOM 569 O O . ILE A 1 69 ? 11.836 7.375 -20.339 1.00 95.81 69 ILE A O 1
ATOM 573 N N . LYS A 1 70 ? 12.502 6.199 -22.128 1.00 94.81 70 LYS A N 1
ATOM 574 C CA . LYS A 1 70 ? 11.503 5.126 -21.960 1.00 94.81 70 LYS A CA 1
ATOM 575 C C . LYS A 1 70 ? 11.613 4.419 -20.608 1.00 94.81 70 LYS A C 1
ATOM 577 O O . LYS A 1 70 ? 10.608 3.979 -20.047 1.00 94.81 70 LYS A O 1
ATOM 582 N N . ARG A 1 71 ? 12.833 4.247 -20.090 1.00 93.62 71 ARG A N 1
ATOM 583 C CA . ARG A 1 71 ? 13.059 3.658 -18.765 1.00 93.62 71 ARG A CA 1
ATOM 584 C C . ARG A 1 71 ? 12.515 4.574 -17.674 1.00 93.62 71 ARG A C 1
ATOM 586 O O . ARG A 1 71 ? 11.820 4.082 -16.786 1.00 93.62 71 ARG A O 1
ATOM 593 N N . ASP A 1 72 ? 12.818 5.862 -17.744 1.00 94.19 72 ASP A N 1
ATOM 594 C CA . ASP A 1 72 ? 12.430 6.830 -16.721 1.00 94.19 72 ASP A CA 1
ATOM 595 C C . ASP A 1 72 ? 10.905 7.000 -16.672 1.00 94.19 72 ASP A C 1
ATOM 597 O O . ASP A 1 72 ? 10.321 6.931 -15.589 1.00 94.19 72 ASP A O 1
ATOM 601 N N . GLU A 1 73 ? 10.238 7.050 -17.830 1.00 94.69 73 GLU A N 1
ATOM 602 C CA . GLU A 1 73 ? 8.770 7.046 -17.938 1.00 94.69 73 GLU A CA 1
ATOM 603 C C . GLU A 1 73 ? 8.144 5.815 -17.261 1.00 94.69 73 GLU A C 1
ATOM 605 O O . GLU A 1 73 ? 7.184 5.921 -16.491 1.00 94.69 73 GLU A O 1
ATOM 610 N N . LYS A 1 74 ? 8.705 4.622 -17.494 1.00 94.62 74 LYS A N 1
ATOM 611 C CA . LYS A 1 74 ? 8.221 3.379 -16.869 1.00 94.62 74 LYS A CA 1
ATOM 612 C C . LYS A 1 74 ? 8.414 3.385 -15.353 1.00 94.62 74 LYS A C 1
ATOM 614 O O . LYS A 1 74 ? 7.528 2.929 -14.624 1.00 94.62 74 LYS A O 1
ATOM 619 N N . VAL A 1 75 ? 9.550 3.892 -14.872 1.00 95.69 75 VAL A N 1
ATOM 620 C CA . VAL A 1 75 ? 9.824 4.023 -13.434 1.00 95.69 75 VAL A CA 1
ATOM 621 C C . VAL A 1 75 ? 8.832 4.992 -12.794 1.00 95.69 75 VAL A C 1
ATOM 623 O O . VAL A 1 75 ? 8.266 4.673 -11.745 1.00 95.69 75 VAL A O 1
ATOM 626 N N . GLU A 1 76 ? 8.564 6.131 -13.430 1.00 96.00 76 GLU A N 1
ATOM 627 C CA . GLU A 1 76 ? 7.604 7.112 -12.927 1.00 96.00 76 GLU A CA 1
ATOM 628 C C . GLU A 1 76 ? 6.189 6.522 -12.848 1.00 96.00 76 GLU A C 1
ATOM 630 O O . GLU A 1 76 ? 5.537 6.597 -11.802 1.00 96.00 76 GLU A O 1
ATOM 635 N N . LEU A 1 77 ? 5.735 5.837 -13.902 1.00 96.00 77 LEU A N 1
ATOM 636 C CA . LEU A 1 77 ? 4.440 5.152 -13.916 1.00 96.00 77 LEU A CA 1
ATOM 637 C C . LEU A 1 77 ? 4.326 4.108 -12.795 1.00 96.00 77 LEU A C 1
ATOM 639 O O . LEU A 1 77 ? 3.286 4.012 -12.134 1.00 96.00 77 LEU A O 1
ATOM 643 N N . ALA A 1 78 ? 5.387 3.340 -12.540 1.00 91.62 78 ALA A N 1
ATOM 644 C CA . ALA A 1 78 ? 5.412 2.367 -11.450 1.00 91.62 78 ALA A CA 1
ATOM 645 C C . ALA A 1 78 ? 5.290 3.048 -10.074 1.00 91.62 78 ALA A C 1
ATOM 647 O O . ALA A 1 78 ? 4.493 2.612 -9.236 1.00 91.62 78 ALA A O 1
ATOM 648 N N . GLN A 1 79 ? 6.006 4.153 -9.851 1.00 94.75 79 GLN A N 1
ATOM 649 C CA . GLN A 1 79 ? 5.915 4.931 -8.611 1.00 94.75 79 GLN A CA 1
ATOM 650 C C . GLN A 1 79 ? 4.519 5.535 -8.414 1.00 94.75 79 GLN A C 1
ATOM 652 O O . GLN A 1 79 ? 3.962 5.479 -7.311 1.00 94.75 79 GLN A O 1
ATOM 657 N N . GLN A 1 80 ? 3.915 6.069 -9.478 1.00 95.19 80 GLN A N 1
ATOM 658 C CA . GLN A 1 80 ? 2.558 6.614 -9.436 1.00 95.19 80 GLN A CA 1
ATOM 659 C C . GLN A 1 80 ? 1.530 5.535 -9.066 1.00 95.19 80 GLN A C 1
ATOM 661 O O . GLN A 1 80 ? 0.693 5.768 -8.187 1.00 95.19 80 GLN A O 1
ATOM 666 N N . LYS A 1 81 ? 1.627 4.332 -9.652 1.00 95.50 81 LYS A N 1
ATOM 667 C CA . LYS A 1 81 ? 0.766 3.184 -9.307 1.00 95.50 81 LYS A CA 1
ATOM 668 C C . LYS A 1 81 ? 0.898 2.793 -7.835 1.00 95.50 81 LYS A C 1
ATOM 670 O O . LYS A 1 81 ? -0.116 2.668 -7.145 1.00 95.50 81 LYS A O 1
ATOM 675 N N . GLN A 1 82 ? 2.126 2.671 -7.329 1.00 89.69 82 GLN A N 1
ATOM 676 C CA . GLN A 1 82 ? 2.373 2.355 -5.917 1.00 89.69 82 GLN A CA 1
ATOM 677 C C . GLN A 1 82 ? 1.774 3.415 -4.983 1.00 89.69 82 GLN A C 1
ATOM 679 O O . GLN A 1 82 ? 1.086 3.086 -4.012 1.00 89.69 82 GLN A O 1
ATOM 684 N N . LYS A 1 83 ? 1.971 4.701 -5.299 1.00 95.62 83 LYS A N 1
ATOM 685 C CA . LYS A 1 83 ? 1.415 5.820 -4.525 1.00 95.62 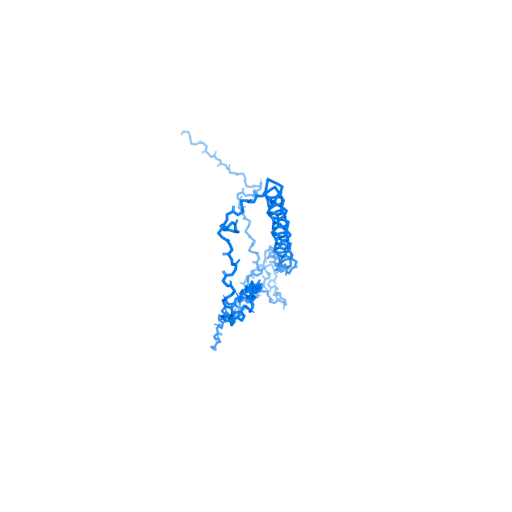83 LYS A CA 1
ATOM 686 C C . LYS A 1 83 ? -0.114 5.810 -4.534 1.00 95.62 83 LYS A C 1
ATOM 688 O O . LYS A 1 83 ? -0.736 6.009 -3.488 1.00 95.62 83 LYS A O 1
ATOM 693 N N . ALA A 1 84 ? -0.727 5.557 -5.689 1.00 92.06 84 ALA A N 1
ATOM 694 C CA . ALA A 1 84 ? -2.175 5.453 -5.827 1.00 92.06 84 ALA A CA 1
ATOM 695 C C . ALA A 1 84 ? -2.735 4.287 -5.002 1.00 92.06 84 ALA A C 1
ATOM 697 O O . ALA A 1 84 ? -3.727 4.456 -4.289 1.00 92.06 84 ALA A O 1
ATOM 698 N N . GLU A 1 85 ? -2.081 3.126 -5.024 1.00 87.56 85 GLU A N 1
ATOM 699 C CA . GLU A 1 85 ? -2.508 1.980 -4.230 1.00 87.56 85 GLU A CA 1
ATOM 700 C C . GLU A 1 85 ? -2.372 2.239 -2.726 1.00 87.56 85 GLU A C 1
ATOM 702 O O . GLU A 1 85 ? -3.310 1.969 -1.968 1.00 87.56 85 GLU A O 1
ATOM 707 N N . TYR A 1 86 ? -1.250 2.810 -2.285 1.00 83.38 86 TYR A N 1
ATOM 708 C CA . TYR A 1 86 ? -1.060 3.211 -0.893 1.00 83.38 86 TYR A CA 1
ATOM 709 C C . TYR A 1 86 ? -2.151 4.185 -0.441 1.00 83.38 86 TYR A C 1
ATOM 711 O O . TYR A 1 86 ? -2.779 3.982 0.602 1.00 83.38 86 TYR A O 1
ATOM 719 N N . ASN A 1 87 ? -2.450 5.198 -1.258 1.00 83.44 87 ASN A N 1
ATOM 720 C CA . ASN A 1 87 ? -3.529 6.141 -0.986 1.00 83.44 87 ASN A CA 1
ATOM 721 C C . ASN A 1 87 ? -4.889 5.443 -0.947 1.00 83.44 87 ASN A C 1
ATOM 723 O O . ASN A 1 87 ? -5.672 5.720 -0.043 1.00 83.44 87 ASN A O 1
ATOM 727 N N . ARG A 1 88 ? -5.154 4.485 -1.842 1.00 84.12 88 ARG A N 1
ATOM 728 C CA . ARG A 1 88 ? -6.381 3.678 -1.821 1.00 84.12 88 ARG A CA 1
ATOM 729 C C . ARG A 1 88 ? -6.488 2.866 -0.534 1.00 84.12 88 ARG A C 1
ATOM 731 O O . ARG A 1 88 ? -7.558 2.820 0.065 1.00 84.12 88 ARG A O 1
ATOM 738 N N . ARG A 1 89 ? -5.400 2.236 -0.078 1.00 75.88 89 ARG A N 1
ATOM 739 C CA . ARG A 1 89 ? -5.346 1.487 1.192 1.00 75.88 89 ARG A CA 1
ATOM 740 C C . ARG A 1 89 ? -5.563 2.417 2.391 1.00 75.88 89 ARG A C 1
ATOM 742 O O . ARG A 1 89 ? -6.320 2.073 3.296 1.00 75.88 89 ARG A O 1
ATOM 749 N N . LYS A 1 90 ? -4.974 3.614 2.364 1.00 77.88 90 LYS A N 1
ATOM 750 C CA . LYS A 1 90 ? -5.129 4.643 3.401 1.00 77.88 90 LYS A CA 1
ATOM 751 C C . LYS A 1 90 ? -6.544 5.230 3.444 1.00 77.88 90 LYS A C 1
ATOM 753 O O . LYS A 1 90 ? -7.102 5.353 4.527 1.00 77.88 90 LYS A O 1
ATOM 758 N N . GLN A 1 91 ? -7.142 5.538 2.291 1.00 73.94 91 GLN A N 1
ATOM 759 C CA . GLN A 1 91 ? -8.526 6.019 2.161 1.00 73.94 91 GLN A CA 1
ATOM 760 C C . GLN A 1 91 ? -9.543 4.946 2.553 1.00 73.94 91 GLN A C 1
ATOM 762 O O . GLN A 1 91 ? -10.518 5.251 3.234 1.00 73.94 91 GLN A O 1
ATOM 767 N N . LYS A 1 92 ? -9.285 3.678 2.193 1.00 73.19 92 LYS A N 1
ATOM 768 C CA . LYS A 1 92 ? -10.042 2.525 2.710 1.00 73.19 92 LYS A CA 1
ATOM 769 C C . LYS A 1 92 ? -9.989 2.421 4.229 1.00 73.19 92 LYS A C 1
ATOM 771 O O . LYS A 1 92 ? -10.824 1.703 4.767 1.00 73.19 92 LYS A O 1
ATOM 776 N N . GLY A 1 93 ? -9.028 3.110 4.862 1.00 59.66 93 GLY A N 1
ATOM 777 C CA . GLY A 1 93 ? -9.014 3.530 6.257 1.00 59.66 93 GLY A CA 1
ATOM 778 C C . GLY A 1 93 ? -9.793 2.588 7.144 1.00 59.66 93 GLY A C 1
ATOM 779 O O . GLY A 1 93 ? -10.999 2.760 7.303 1.00 59.66 93 GLY A O 1
ATOM 780 N N . VAL A 1 94 ? -9.111 1.576 7.690 1.00 64.44 94 VAL A N 1
ATOM 781 C CA . VAL A 1 94 ? -9.707 0.680 8.682 1.00 64.44 94 VAL A CA 1
ATOM 782 C C . VAL A 1 94 ? -10.352 1.570 9.739 1.00 64.44 94 VAL A C 1
ATOM 784 O O . VAL A 1 94 ? -9.634 2.247 10.473 1.00 64.44 94 VAL A O 1
ATOM 787 N N . LYS A 1 95 ? -11.692 1.636 9.746 1.00 68.00 95 LYS A N 1
ATOM 788 C CA . LYS A 1 95 ? -12.448 2.453 10.696 1.00 68.00 95 LYS A CA 1
ATOM 789 C C . LYS A 1 95 ? -12.075 1.940 12.073 1.00 68.00 95 LYS A C 1
ATOM 791 O O . LYS A 1 95 ? -12.497 0.856 12.461 1.00 68.00 95 LYS A O 1
ATOM 796 N N . SER A 1 96 ? -11.195 2.664 12.749 1.00 66.81 96 SER A N 1
ATOM 797 C CA . SER A 1 96 ? -10.777 2.327 14.092 1.00 66.81 96 SER A CA 1
ATOM 798 C C . SER A 1 96 ? -11.825 2.876 15.040 1.00 66.81 96 SER A C 1
ATOM 800 O O . SER A 1 96 ? -12.237 4.033 14.957 1.00 66.81 96 SER A O 1
ATOM 802 N N . TYR A 1 97 ? -12.282 2.012 15.928 1.00 72.00 97 TYR A N 1
ATOM 803 C CA . TYR A 1 97 ? -13.168 2.386 17.007 1.00 72.00 97 TYR A CA 1
ATOM 804 C C . TYR A 1 97 ? -12.283 2.582 18.231 1.00 72.00 97 TYR A C 1
ATOM 806 O O . TYR A 1 97 ? -11.624 1.650 18.702 1.00 72.00 97 TYR A O 1
ATOM 814 N N . ALA A 1 98 ? -12.201 3.824 18.702 1.00 74.25 98 ALA A N 1
ATOM 815 C CA . ALA A 1 98 ? -11.577 4.098 19.983 1.00 74.25 98 ALA A CA 1
ATOM 816 C C . ALA A 1 98 ? -12.466 3.501 21.075 1.00 74.25 98 ALA A C 1
ATOM 818 O O . ALA A 1 98 ? -13.673 3.745 21.095 1.00 74.25 98 ALA A O 1
ATOM 819 N N . LEU A 1 99 ? -11.875 2.704 21.962 1.00 79.56 99 LEU A N 1
ATOM 820 C CA . LEU A 1 99 ? -12.574 2.253 23.153 1.00 79.56 99 LEU A CA 1
ATOM 821 C C . LEU A 1 99 ? -12.743 3.464 24.082 1.00 79.56 99 LEU A C 1
ATOM 823 O O . LEU A 1 99 ? -11.750 4.046 24.524 1.00 79.56 99 LEU A O 1
ATOM 827 N N . GLU A 1 100 ? -13.984 3.875 24.338 1.00 79.12 100 GLU A N 1
ATOM 828 C CA . GLU A 1 100 ? -14.259 4.972 25.268 1.00 79.12 100 GLU A CA 1
ATOM 829 C C . GLU A 1 100 ? -13.828 4.601 26.694 1.00 79.12 100 GLU A C 1
ATOM 831 O O . GLU A 1 100 ? -13.873 3.438 27.109 1.00 79.12 100 GLU A O 1
ATOM 836 N N . VAL A 1 101 ? -13.406 5.608 27.464 1.00 77.75 101 VAL A N 1
ATOM 837 C CA . VAL A 1 101 ? -12.973 5.414 28.852 1.00 77.75 101 VAL A CA 1
ATOM 838 C C . VAL A 1 101 ? -14.146 4.899 29.683 1.00 77.75 101 VAL A C 1
ATOM 840 O O . VAL A 1 101 ? -15.167 5.572 29.820 1.00 77.75 101 VAL A O 1
ATOM 843 N N . GLY A 1 102 ? -13.972 3.718 30.277 1.00 82.25 102 GLY A N 1
ATOM 844 C CA . GLY A 1 102 ? -15.017 3.055 31.053 1.00 82.25 102 GLY A CA 1
ATOM 845 C C . GLY A 1 102 ? -15.895 2.112 30.233 1.00 82.25 102 GLY A C 1
ATOM 846 O O . GLY A 1 102 ? -17.005 1.826 30.667 1.00 82.25 102 GLY A O 1
ATOM 847 N N . MET A 1 103 ? -15.430 1.624 29.081 1.00 86.44 103 MET A N 1
ATOM 848 C CA . MET A 1 103 ? -15.993 0.440 28.427 1.00 86.44 103 MET A CA 1
ATOM 849 C C . MET A 1 103 ? -15.131 -0.798 28.672 1.00 86.44 103 MET A C 1
ATOM 851 O O . MET A 1 103 ? -13.903 -0.713 28.709 1.00 86.44 103 MET A O 1
ATOM 855 N N . GLN A 1 104 ? -15.787 -1.947 28.800 1.00 89.69 104 GLN A N 1
ATOM 856 C CA . GLN A 1 104 ? -15.161 -3.257 28.943 1.00 89.69 104 GLN A CA 1
ATOM 857 C C . GLN A 1 104 ? -15.643 -4.226 27.861 1.00 89.69 104 GLN A C 1
ATOM 859 O O . GLN A 1 104 ? -16.726 -4.068 27.289 1.00 89.69 104 GLN A O 1
ATOM 864 N N . ILE A 1 105 ? -14.816 -5.230 27.576 1.00 92.12 105 ILE A N 1
ATOM 865 C CA . ILE A 1 105 ? -15.138 -6.320 26.655 1.00 92.12 105 ILE A CA 1
ATOM 866 C C . ILE A 1 105 ? -15.908 -7.383 27.435 1.00 92.12 105 ILE A C 1
ATOM 868 O O . ILE A 1 105 ? -15.373 -7.939 28.388 1.00 92.12 105 ILE A O 1
ATOM 872 N N . LEU A 1 106 ? -17.148 -7.655 27.027 1.00 93.44 106 LEU A N 1
ATOM 873 C CA . LEU A 1 106 ? -17.988 -8.669 27.665 1.00 93.44 106 LEU A CA 1
ATOM 874 C C . LEU A 1 106 ? -17.777 -10.056 27.050 1.00 93.44 106 LEU A C 1
ATOM 876 O O . LEU A 1 106 ? -17.696 -11.045 27.765 1.00 93.44 106 LEU A O 1
ATOM 880 N N . ASP A 1 107 ? -17.726 -10.119 25.718 1.00 94.06 107 ASP A N 1
ATOM 881 C CA . ASP A 1 107 ? -17.638 -11.371 24.966 1.00 94.06 107 ASP A CA 1
ATOM 882 C C . ASP A 1 107 ? -16.996 -11.145 23.589 1.00 94.06 107 ASP A C 1
ATOM 884 O O . ASP A 1 107 ? -17.127 -10.059 23.000 1.00 94.06 107 ASP A O 1
ATOM 888 N N . ILE A 1 108 ? -16.318 -12.177 23.080 1.00 95.31 108 ILE A N 1
ATOM 889 C CA . ILE A 1 108 ? -15.682 -12.215 21.761 1.00 95.31 108 ILE A CA 1
ATOM 890 C C . ILE A 1 108 ? -16.224 -13.422 20.997 1.00 95.31 108 ILE A C 1
ATOM 892 O O . ILE A 1 108 ? -15.964 -14.572 21.335 1.00 95.31 108 ILE A O 1
ATOM 896 N N . ASP A 1 109 ? -16.924 -13.140 19.905 1.00 95.19 109 ASP A N 1
ATOM 897 C CA . ASP A 1 109 ? -17.474 -14.162 19.022 1.00 95.19 109 ASP A CA 1
ATOM 898 C C . ASP A 1 109 ? -16.359 -14.853 18.209 1.00 95.19 109 ASP A C 1
ATOM 900 O O . ASP A 1 109 ? -15.319 -14.263 17.899 1.00 95.19 109 ASP A O 1
ATOM 904 N N . SER A 1 110 ? -16.631 -16.073 17.750 1.00 95.31 110 SER A N 1
ATOM 905 C CA . SER A 1 110 ? -15.857 -16.842 16.764 1.00 95.31 110 SER A CA 1
ATOM 906 C C . SER A 1 110 ? -15.442 -16.032 15.524 1.00 95.31 110 SER A C 1
ATOM 908 O O . SER A 1 110 ? -14.372 -16.246 14.953 1.00 95.31 110 SER A O 1
ATOM 910 N N . SER A 1 111 ? -16.262 -15.051 15.137 1.00 94.19 111 SER A N 1
ATOM 911 C CA . SER A 1 111 ? -16.005 -14.124 14.028 1.00 94.19 111 SER A CA 1
ATOM 912 C C . SER A 1 111 ? -15.098 -12.938 14.395 1.00 94.19 111 SER A C 1
ATOM 914 O O . SER A 1 111 ? -15.029 -11.976 13.630 1.00 94.19 111 SER A O 1
ATOM 916 N N . GLN A 1 112 ? -14.426 -12.956 15.555 1.00 93.25 112 GLN A N 1
ATOM 917 C CA . GLN A 1 112 ? -13.571 -11.863 16.050 1.00 93.25 112 GLN A CA 1
ATOM 918 C C . GLN A 1 112 ? -14.337 -10.534 16.196 1.00 93.25 112 GLN A C 1
ATOM 920 O O . GLN A 1 112 ? -13.805 -9.454 15.931 1.00 93.25 112 GLN A O 1
ATOM 925 N N . ARG A 1 113 ? -15.614 -10.594 16.590 1.00 93.12 113 ARG A N 1
ATOM 926 C CA . ARG A 1 113 ? -16.441 -9.411 16.881 1.00 93.12 113 ARG A CA 1
ATOM 927 C C . ARG A 1 113 ? -16.737 -9.358 18.369 1.00 93.12 113 ARG A C 1
ATOM 929 O O . ARG A 1 113 ? -16.998 -10.381 18.987 1.00 93.12 113 ARG A O 1
ATOM 936 N N . VAL A 1 114 ? -16.715 -8.153 18.912 1.00 93.56 114 VAL A N 1
ATOM 937 C CA . VAL A 1 114 ? -16.682 -7.892 20.345 1.00 93.56 114 VAL A CA 1
ATOM 938 C C . VAL A 1 114 ? -17.964 -7.205 20.773 1.00 93.56 114 VAL A C 1
ATOM 940 O O . VAL A 1 114 ? -18.428 -6.268 20.108 1.00 93.56 114 VAL A O 1
ATOM 943 N N . THR A 1 115 ? -18.524 -7.663 21.888 1.00 94.12 115 THR A N 1
ATOM 944 C CA . THR A 1 115 ? -19.622 -6.984 22.579 1.00 94.12 115 THR A CA 1
ATOM 945 C C . THR A 1 115 ? -19.036 -6.103 23.677 1.00 94.12 115 THR A C 1
ATOM 947 O O . THR A 1 115 ? -18.308 -6.591 24.540 1.00 94.12 115 THR A O 1
ATOM 950 N N . LEU A 1 116 ? -19.339 -4.805 23.628 1.00 92.44 116 LEU A N 1
ATOM 951 C CA . LEU A 1 116 ? -18.865 -3.826 24.604 1.00 92.44 116 LEU A CA 1
ATOM 952 C C . LEU A 1 116 ? -19.967 -3.466 25.596 1.00 92.44 116 LEU A C 1
ATOM 954 O O . LEU A 1 116 ? -21.137 -3.334 25.224 1.00 92.44 116 LEU A O 1
ATOM 958 N N . GLU A 1 117 ? -19.568 -3.253 26.840 1.00 92.94 117 GLU A N 1
ATOM 959 C CA . GLU A 1 117 ? -20.434 -2.807 27.925 1.00 92.94 117 GLU A CA 1
ATOM 960 C C . GLU A 1 117 ? -19.804 -1.609 28.632 1.00 92.94 117 GLU A C 1
ATOM 962 O O . GLU A 1 117 ? -18.601 -1.584 28.895 1.00 92.94 117 GLU A O 1
ATOM 967 N N . ALA A 1 118 ? -20.610 -0.595 28.930 1.00 91.12 118 ALA A N 1
ATOM 968 C CA . ALA A 1 118 ? -20.166 0.548 29.711 1.00 91.12 118 ALA A CA 1
ATOM 969 C C . ALA A 1 118 ? -20.151 0.203 31.210 1.00 91.12 118 ALA A C 1
ATOM 971 O O . ALA A 1 118 ? -21.178 -0.117 31.800 1.00 91.12 118 ALA A O 1
ATOM 972 N N . VAL A 1 119 ? -18.988 0.343 31.844 1.00 89.31 119 VAL A N 1
ATOM 973 C CA . VAL A 1 119 ? -18.724 0.023 33.258 1.00 89.31 119 VAL A CA 1
ATOM 974 C C . VAL A 1 119 ? -19.591 0.857 34.205 1.00 89.31 119 VAL A C 1
ATOM 976 O O . VAL A 1 119 ? -19.991 0.385 35.260 1.00 89.31 119 VAL A O 1
ATOM 979 N N . LYS A 1 120 ? -19.914 2.103 33.833 1.00 90.75 120 LYS A N 1
ATOM 980 C CA . LYS A 1 120 ? -20.670 3.025 34.700 1.00 90.75 120 LYS A CA 1
ATOM 981 C C . LYS A 1 120 ? -22.139 2.645 34.882 1.00 90.75 120 LYS A C 1
ATOM 983 O O . LYS A 1 120 ? -22.703 2.918 35.932 1.00 90.75 120 LYS A O 1
ATOM 988 N N . ASN A 1 121 ? -22.777 2.113 33.843 1.00 93.06 121 ASN A N 1
ATOM 989 C CA . ASN A 1 121 ? -24.226 1.900 33.809 1.00 93.06 121 ASN A CA 1
ATOM 990 C C . ASN A 1 121 ? -24.623 0.482 33.373 1.00 93.06 121 ASN A C 1
ATOM 992 O O . ASN A 1 121 ? -25.813 0.214 33.239 1.00 93.06 121 ASN A O 1
ATOM 996 N N . GLY A 1 122 ? -23.658 -0.401 33.098 1.00 91.50 122 GLY A N 1
ATOM 997 C CA . GLY A 1 122 ? -23.903 -1.749 32.577 1.00 91.50 122 GLY A CA 1
ATOM 998 C C . GLY A 1 122 ? -24.571 -1.761 31.200 1.00 91.50 122 GLY A C 1
ATOM 999 O O . GLY A 1 122 ? -25.115 -2.776 30.767 1.00 91.50 122 GLY A O 1
ATOM 1000 N N . ARG A 1 123 ? -24.608 -0.623 30.490 1.00 92.06 123 ARG A N 1
ATOM 1001 C CA . ARG A 1 123 ? -25.311 -0.548 29.210 1.00 92.06 123 ARG A CA 1
ATOM 1002 C C . ARG A 1 123 ? -24.456 -1.189 28.127 1.00 92.06 123 ARG A C 1
ATOM 1004 O O . ARG A 1 123 ? -23.348 -0.734 27.840 1.00 92.06 123 ARG A O 1
ATOM 1011 N N . LYS A 1 124 ? -25.014 -2.204 27.473 1.00 92.06 124 LYS A N 1
ATOM 1012 C CA . LYS A 1 124 ? -24.406 -2.851 26.308 1.00 92.06 124 LYS A CA 1
ATOM 1013 C C . LYS A 1 124 ? -24.540 -1.963 25.078 1.00 92.06 124 LYS A C 1
ATOM 1015 O O . LYS A 1 124 ? -25.604 -1.386 24.826 1.00 92.06 124 LYS A O 1
ATOM 1020 N N . LEU A 1 125 ? -23.472 -1.866 24.294 1.00 86.38 125 LEU A N 1
ATOM 1021 C CA . LEU A 1 125 ? -23.545 -1.226 22.988 1.00 86.38 125 LEU A CA 1
ATOM 1022 C C . LEU A 1 125 ? -24.405 -2.087 22.058 1.00 86.38 125 LEU A C 1
ATOM 1024 O O . LEU A 1 125 ? -24.210 -3.297 21.962 1.00 86.38 125 LEU A O 1
ATOM 1028 N N . SER A 1 126 ? -25.326 -1.460 21.327 1.00 83.38 126 SER A N 1
ATOM 1029 C CA . SER A 1 126 ? -26.196 -2.169 20.377 1.00 83.38 126 SER A CA 1
ATOM 1030 C C . SER A 1 126 ? -25.421 -2.797 19.216 1.00 83.38 126 SER A C 1
ATOM 1032 O O . SER A 1 126 ? -25.883 -3.753 18.597 1.00 83.38 126 SER A O 1
ATOM 1034 N N . ARG A 1 127 ? -24.230 -2.273 18.910 1.00 87.38 127 ARG A N 1
ATOM 1035 C CA . ARG A 1 127 ? -23.417 -2.695 17.772 1.00 87.38 127 ARG A CA 1
ATOM 1036 C C . ARG A 1 127 ? -22.176 -3.451 18.230 1.00 87.38 127 ARG A C 1
ATOM 1038 O O . ARG A 1 127 ? -21.365 -2.923 18.983 1.00 87.38 127 ARG A O 1
ATOM 1045 N N . ARG A 1 128 ? -21.982 -4.649 17.674 1.00 90.75 128 ARG A N 1
ATOM 1046 C CA . ARG A 1 128 ? -20.731 -5.408 17.803 1.00 90.75 128 ARG A CA 1
ATOM 1047 C C . ARG A 1 128 ? -19.640 -4.817 16.910 1.00 90.75 128 ARG A C 1
ATOM 1049 O O . ARG A 1 128 ? -19.880 -4.531 15.729 1.00 90.75 128 ARG A O 1
ATOM 1056 N N . VAL A 1 129 ? -18.437 -4.681 17.458 1.00 89.25 129 VAL A N 1
ATOM 1057 C CA . VAL A 1 129 ? -17.279 -4.064 16.790 1.00 89.25 129 VAL A CA 1
ATOM 1058 C C . VAL A 1 129 ? -16.231 -5.136 16.477 1.00 89.25 129 VAL A C 1
ATOM 1060 O O . VAL A 1 129 ? -16.029 -6.018 17.304 1.00 89.25 129 VAL A O 1
ATOM 1063 N N . PRO A 1 130 ? -15.572 -5.137 15.307 1.00 90.88 130 PRO A N 1
ATOM 1064 C CA . PRO A 1 130 ? -14.476 -6.068 15.035 1.00 90.88 130 PRO A CA 1
ATOM 1065 C C . PRO A 1 130 ? -13.303 -5.856 16.003 1.00 90.88 130 PRO A C 1
ATOM 1067 O O . PRO A 1 130 ? -12.882 -4.720 16.217 1.00 90.88 130 PRO A O 1
ATOM 1070 N N . TYR A 1 131 ? -12.749 -6.933 16.560 1.00 88.62 131 TYR A N 1
ATOM 1071 C CA . TYR A 1 131 ? -11.673 -6.876 17.557 1.00 88.62 131 TYR A CA 1
ATOM 1072 C C . TYR A 1 131 ? -10.424 -6.174 17.011 1.00 88.62 131 TYR A C 1
ATOM 1074 O O . TYR A 1 131 ? -9.854 -5.304 17.658 1.00 88.62 131 TYR A O 1
ATOM 1082 N N . ASN A 1 132 ? -10.064 -6.461 15.759 1.00 83.06 132 ASN A N 1
ATOM 1083 C CA . ASN A 1 132 ? -8.946 -5.831 15.052 1.00 83.06 132 ASN A CA 1
ATOM 1084 C C . ASN A 1 132 ? -9.130 -4.326 14.776 1.00 83.06 132 ASN A C 1
ATOM 1086 O O . ASN A 1 132 ? -8.171 -3.654 14.403 1.00 83.06 132 ASN A O 1
ATOM 1090 N N . GLN A 1 133 ? -10.347 -3.797 14.919 1.00 84.38 133 GLN A N 1
ATOM 1091 C CA . GLN A 1 133 ? -10.642 -2.372 14.771 1.00 84.38 133 GLN A CA 1
ATOM 1092 C C . GLN A 1 133 ? -10.677 -1.633 16.111 1.00 84.38 133 GLN A C 1
ATOM 1094 O O . GLN A 1 133 ? -10.728 -0.400 16.111 1.00 84.38 133 GLN A O 1
ATOM 1099 N N . LEU A 1 134 ? -10.640 -2.349 17.239 1.00 85.44 134 LEU A N 1
ATOM 1100 C CA . LEU A 1 134 ? -10.561 -1.739 18.560 1.00 85.44 134 LEU A CA 1
ATOM 1101 C C . LEU A 1 134 ? -9.131 -1.292 18.838 1.00 85.44 134 LEU A C 1
ATOM 1103 O O . LEU A 1 134 ? -8.187 -2.079 18.779 1.00 85.44 134 LEU A O 1
ATOM 1107 N N . ARG A 1 135 ? -8.970 -0.014 19.180 1.00 77.38 135 ARG A N 1
ATOM 1108 C CA . ARG A 1 135 ? -7.714 0.481 19.748 1.00 77.38 135 ARG A CA 1
ATOM 1109 C C . ARG A 1 135 ? -7.815 0.423 21.269 1.00 77.38 135 ARG A C 1
ATOM 1111 O O . ARG A 1 135 ? -8.680 1.113 21.817 1.00 77.38 135 ARG A O 1
ATOM 1118 N N . PRO A 1 136 ? -6.973 -0.374 21.954 1.00 73.94 136 PRO A N 1
ATOM 1119 C CA . PRO A 1 136 ? -6.985 -0.405 23.405 1.00 73.94 136 PRO A CA 1
ATOM 1120 C C . PRO A 1 136 ? -6.640 0.987 23.934 1.00 73.94 136 PRO A C 1
ATOM 1122 O O . PRO A 1 136 ? -5.740 1.659 23.423 1.00 73.94 136 PRO A O 1
ATOM 1125 N N . TYR A 1 137 ? -7.366 1.422 24.961 1.00 68.69 137 TYR A N 1
ATOM 1126 C CA . TYR A 1 137 ? -7.061 2.664 25.658 1.00 68.69 137 TYR A CA 1
ATOM 1127 C C . TYR A 1 137 ? -5.827 2.449 26.545 1.00 68.69 137 TYR A C 1
ATOM 1129 O O . TYR A 1 137 ? -5.923 2.217 27.747 1.00 68.69 137 TYR A O 1
ATOM 1137 N N . LEU A 1 138 ? -4.643 2.468 25.934 1.00 66.12 138 LEU A N 1
ATOM 1138 C CA . LEU A 1 138 ? -3.368 2.383 26.638 1.00 66.12 138 LEU A CA 1
ATOM 1139 C C . LEU A 1 138 ? -2.951 3.793 27.060 1.00 66.12 138 LEU A C 1
ATOM 1141 O O . LEU A 1 138 ? -2.208 4.476 26.357 1.00 66.12 138 LEU A O 1
ATOM 1145 N N . ARG A 1 139 ? -3.437 4.251 28.217 1.00 62.56 139 ARG A N 1
ATOM 1146 C CA . ARG A 1 139 ? -2.840 5.416 28.881 1.00 62.56 139 ARG A CA 1
ATOM 1147 C C . ARG A 1 139 ? -1.613 4.949 29.657 1.00 62.56 139 ARG A C 1
ATOM 1149 O O . ARG A 1 139 ? -1.734 4.397 30.748 1.00 62.56 139 ARG A O 1
ATOM 1156 N N . SER A 1 140 ? -0.428 5.154 29.087 1.00 60.97 140 SER A N 1
ATOM 1157 C CA . SER A 1 140 ? 0.813 4.988 29.843 1.00 60.97 140 SER A CA 1
ATOM 1158 C C . SER A 1 140 ? 0.867 6.036 30.955 1.00 60.97 140 SER A C 1
ATOM 1160 O O . SER A 1 140 ? 0.743 7.231 30.681 1.00 60.97 140 SER A O 1
ATOM 1162 N N . LYS A 1 141 ? 1.079 5.597 32.202 1.00 63.78 141 LYS A N 1
ATOM 1163 C CA . LYS A 1 141 ? 1.266 6.501 33.351 1.00 63.78 141 LYS A CA 1
ATOM 1164 C C . LYS A 1 141 ? 2.481 7.424 33.177 1.00 63.78 141 LYS A C 1
ATOM 1166 O O . LYS A 1 141 ? 2.487 8.503 33.745 1.00 63.78 141 LYS A O 1
ATOM 1171 N N . LEU A 1 142 ? 3.460 7.031 32.353 1.00 65.75 142 LEU A N 1
ATOM 1172 C CA . LEU A 1 142 ? 4.666 7.817 32.051 1.00 65.75 142 LEU A CA 1
ATOM 1173 C C . LEU A 1 142 ? 4.391 9.080 31.217 1.00 65.75 142 LEU A C 1
ATOM 1175 O O . LEU A 1 142 ? 5.197 10.000 31.240 1.00 65.75 142 LEU A O 1
ATOM 1179 N N . HIS A 1 143 ? 3.283 9.129 30.470 1.00 58.22 143 HIS A N 1
ATOM 1180 C CA . HIS A 1 143 ? 2.934 10.271 29.613 1.00 58.22 143 HIS A CA 1
ATOM 1181 C C . HIS A 1 143 ? 1.811 11.145 30.189 1.00 58.22 143 HIS A C 1
ATOM 1183 O O . HIS A 1 143 ? 1.416 12.126 29.559 1.00 58.22 143 HIS A O 1
ATOM 1189 N N . ASP A 1 144 ? 1.263 10.805 31.359 1.00 63.25 144 ASP A N 1
ATOM 1190 C CA . ASP A 1 144 ? 0.294 11.666 32.036 1.00 63.25 144 ASP A CA 1
ATOM 1191 C C . ASP A 1 144 ? 1.076 12.689 32.867 1.00 63.25 144 ASP A C 1
ATOM 1193 O O . ASP A 1 144 ? 1.675 12.345 33.882 1.00 63.25 144 ASP A O 1
ATOM 1197 N N . ALA A 1 145 ? 1.067 13.952 32.430 1.00 65.94 145 ALA A N 1
ATOM 1198 C CA . ALA A 1 145 ? 1.781 15.064 33.068 1.00 65.94 145 ALA A CA 1
ATOM 1199 C C . ALA A 1 145 ? 1.411 15.284 34.552 1.00 65.94 145 ALA A C 1
ATOM 1201 O O . ALA A 1 145 ? 2.062 16.059 35.246 1.00 65.94 145 ALA A O 1
ATOM 1202 N N . ARG A 1 146 ? 0.362 14.614 35.045 1.00 65.50 146 ARG A N 1
ATOM 1203 C CA . ARG A 1 146 ? -0.059 14.634 36.452 1.00 65.50 146 ARG A CA 1
ATOM 1204 C C . ARG A 1 146 ? 0.684 13.632 37.336 1.00 65.50 146 ARG A C 1
ATOM 1206 O O . ARG A 1 146 ? 0.610 13.750 38.555 1.00 65.50 146 ARG A O 1
ATOM 1213 N N . TYR A 1 147 ? 1.381 12.653 36.760 1.00 61.50 147 TYR A N 1
ATOM 1214 C CA . TYR A 1 147 ? 2.218 11.723 37.515 1.00 61.50 147 TYR A CA 1
ATOM 1215 C C . TYR A 1 147 ? 3.630 12.301 37.656 1.00 61.50 147 TYR A C 1
ATOM 1217 O O . TYR A 1 147 ? 4.494 12.096 36.809 1.00 61.50 147 TYR A O 1
ATOM 1225 N N . VAL A 1 148 ? 3.867 13.027 38.750 1.00 60.41 148 VAL A N 1
ATOM 1226 C CA . VAL A 1 148 ? 5.217 13.428 39.167 1.00 60.41 148 VAL A CA 1
ATOM 1227 C C . VAL A 1 148 ? 5.859 12.237 39.878 1.00 60.41 148 VAL A C 1
ATOM 1229 O O . VAL A 1 148 ? 5.384 11.804 40.927 1.00 60.41 148 VAL A O 1
ATOM 1232 N N . ALA A 1 149 ? 6.919 11.675 39.297 1.00 58.97 149 ALA A N 1
ATOM 1233 C CA . ALA A 1 149 ? 7.721 10.658 39.965 1.00 58.97 149 ALA A CA 1
ATOM 1234 C C . ALA A 1 149 ? 8.561 11.329 41.063 1.00 58.97 149 ALA A C 1
ATOM 1236 O O . ALA A 1 149 ? 9.469 12.105 40.769 1.00 58.97 149 ALA A O 1
ATOM 1237 N N . LEU A 1 150 ? 8.254 11.042 42.330 1.00 58.00 150 LEU A N 1
ATOM 1238 C CA . LEU A 1 150 ? 9.124 11.394 43.451 1.00 58.00 150 LEU A CA 1
ATOM 1239 C C . LEU A 1 150 ? 10.353 10.482 43.401 1.00 58.00 150 LEU A C 1
ATOM 1241 O O . LEU A 1 150 ? 10.305 9.332 43.834 1.00 58.00 150 LEU A O 1
ATOM 1245 N N . VAL A 1 151 ? 11.449 10.986 42.837 1.00 58.03 151 VAL A N 1
ATOM 1246 C CA . VAL A 1 151 ? 12.763 10.351 42.967 1.00 58.03 151 VAL A CA 1
ATOM 1247 C C . VAL A 1 151 ? 13.267 10.684 44.365 1.00 58.03 151 VAL A C 1
ATOM 1249 O O . VAL A 1 151 ? 13.739 11.790 44.618 1.00 58.03 151 VAL A O 1
ATOM 1252 N N . LEU A 1 152 ? 13.116 9.743 45.297 1.00 53.94 152 LEU A N 1
ATOM 1253 C CA . LEU A 1 152 ? 13.792 9.828 46.585 1.00 53.94 152 LEU A CA 1
ATOM 1254 C C . LEU A 1 152 ? 15.284 9.614 46.321 1.00 53.94 152 LEU A C 1
ATOM 1256 O O . LEU A 1 152 ? 15.716 8.498 46.035 1.00 53.94 152 LEU A O 1
ATOM 1260 N N . ALA A 1 153 ? 16.055 10.700 46.355 1.00 53.72 153 ALA A N 1
ATOM 1261 C CA . ALA A 1 153 ? 17.506 10.624 46.374 1.00 53.72 153 ALA A CA 1
ATOM 1262 C C . ALA A 1 153 ? 17.912 9.945 47.689 1.00 53.72 153 ALA A C 1
ATOM 1264 O O . ALA A 1 153 ? 17.756 10.524 48.763 1.00 53.72 153 ALA A O 1
ATOM 1265 N N . GLY A 1 154 ? 18.341 8.685 47.600 1.00 57.09 154 GLY A N 1
ATOM 1266 C CA . GLY A 1 154 ? 18.919 7.960 48.724 1.00 57.09 154 GLY A CA 1
ATOM 1267 C C . GLY A 1 154 ? 20.209 8.647 49.162 1.00 57.09 154 GLY A C 1
ATOM 1268 O O . GLY A 1 154 ? 21.134 8.773 48.361 1.00 57.09 154 GLY A O 1
ATOM 1269 N N . SER A 1 155 ? 20.199 9.129 50.402 1.00 47.75 155 SER A N 1
ATOM 1270 C CA . SER A 1 155 ? 21.324 9.674 51.169 1.00 47.75 155 SER A CA 1
ATOM 1271 C C . SER A 1 155 ? 22.303 8.598 51.609 1.00 47.75 155 SER A C 1
ATOM 1273 O O . SER A 1 155 ? 21.796 7.534 52.038 1.00 47.75 155 SER A O 1
#